Protein AF-A0A3C0GC64-F1 (afdb_monomer_lite)

Foldseek 3Di:
DVVVVVVVVVVVVVVVVVVVVVVVVVVCVQPALPPVVNPPDLVSLVVLLVVLVVLVVVQVPDPDHDVVPSVVSVVVNVVSVVVSVD

Sequence (86 aa):
MKDKIKKIFPVSILVALFLEYTKDYGRYIKYSGVFAFISDSEEKVLGNIIADYHVVEKGLTMPETRLGFGEKKIMKLINHCNHYLK

pLDDT: mean 84.95, std 11.45, range [55.19, 96.0]

Radius of gyration: 21.76 Å; chains: 1; bounding box: 43×27×61 Å

Structure (mmCIF, N/CA/C/O backbone):
data_AF-A0A3C0GC64-F1
#
_entry.id   AF-A0A3C0GC64-F1
#
loop_
_atom_site.group_PDB
_atom_site.id
_atom_site.type_symbol
_atom_site.label_atom_id
_atom_site.label_alt_id
_atom_site.label_comp_id
_atom_site.label_asym_id
_atom_site.label_entity_id
_atom_site.label_seq_id
_atom_site.pdbx_PDB_ins_code
_atom_site.Cartn_x
_atom_site.Cartn_y
_atom_site.Cartn_z
_atom_site.occupancy
_atom_site.B_iso_or_equiv
_atom_site.auth_seq_id
_atom_site.auth_comp_id
_atom_site.auth_asym_id
_atom_site.auth_atom_id
_atom_site.pdbx_PDB_model_num
ATOM 1 N N . MET A 1 1 ? 19.787 -15.207 -46.576 1.00 56.56 1 MET A N 1
ATOM 2 C CA . MET A 1 1 ? 19.920 -13.913 -45.853 1.00 56.56 1 MET A CA 1
ATOM 3 C C . MET A 1 1 ? 18.615 -13.498 -45.166 1.00 56.56 1 MET A C 1
ATOM 5 O O . MET A 1 1 ? 18.653 -13.194 -43.981 1.00 56.56 1 MET A O 1
ATOM 9 N N . LYS A 1 2 ? 17.462 -13.578 -45.853 1.00 55.19 2 LYS A N 1
ATOM 10 C CA . LYS A 1 2 ? 16.124 -13.321 -45.277 1.00 55.19 2 LYS A CA 1
ATOM 11 C C . LYS A 1 2 ? 15.784 -14.181 -44.042 1.00 55.19 2 LYS A C 1
ATOM 13 O O . LYS A 1 2 ? 15.208 -13.656 -43.094 1.00 55.19 2 LYS A O 1
ATOM 18 N N . ASP A 1 3 ? 16.217 -15.443 -43.993 1.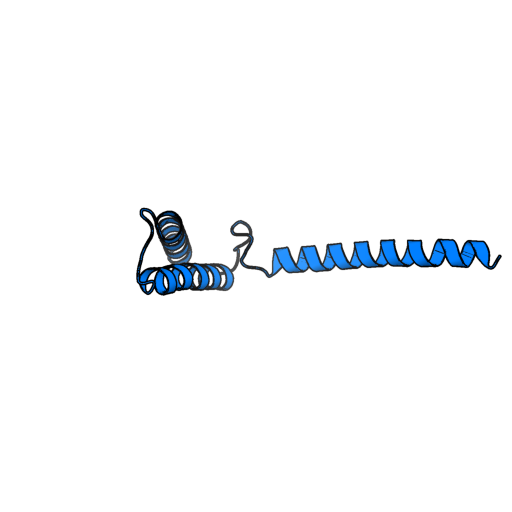00 62.06 3 ASP A N 1
ATOM 19 C CA . ASP A 1 3 ? 15.899 -16.344 -42.865 1.00 62.06 3 ASP A CA 1
ATOM 20 C C . ASP A 1 3 ? 16.653 -16.018 -41.570 1.00 62.06 3 ASP A C 1
ATOM 22 O O . ASP A 1 3 ? 16.122 -16.196 -40.477 1.00 62.06 3 ASP A O 1
ATOM 26 N N . LYS A 1 4 ? 17.873 -15.469 -41.669 1.00 59.38 4 LYS A N 1
ATOM 27 C CA . LYS A 1 4 ? 18.617 -14.992 -40.491 1.00 59.38 4 LYS A CA 1
ATOM 28 C C . LYS A 1 4 ? 17.983 -13.722 -39.916 1.00 59.38 4 LYS A C 1
ATOM 30 O O . LYS A 1 4 ? 17.872 -13.599 -38.703 1.00 59.38 4 LYS A O 1
ATOM 35 N N . ILE A 1 5 ? 17.489 -12.829 -40.777 1.00 60.44 5 ILE A N 1
ATOM 36 C CA . ILE A 1 5 ? 16.809 -11.586 -40.375 1.00 60.44 5 ILE A CA 1
ATOM 37 C C . ILE A 1 5 ? 15.496 -11.898 -39.639 1.00 60.44 5 ILE A C 1
ATOM 39 O O . ILE A 1 5 ? 15.268 -11.359 -38.559 1.00 60.44 5 ILE A O 1
ATOM 43 N N . LYS A 1 6 ? 14.683 -12.841 -40.147 1.00 58.50 6 LYS A N 1
ATOM 44 C CA . LYS A 1 6 ? 13.449 -13.301 -39.472 1.00 58.50 6 LYS A CA 1
ATOM 45 C C . LYS A 1 6 ? 13.689 -13.939 -38.099 1.00 58.50 6 LYS A C 1
ATOM 47 O O . LYS A 1 6 ? 12.775 -13.945 -37.285 1.00 58.50 6 LYS A O 1
ATOM 52 N N . LYS A 1 7 ? 14.887 -14.475 -37.839 1.00 59.91 7 LYS A N 1
ATOM 53 C CA . LYS A 1 7 ? 15.249 -15.112 -36.562 1.00 59.91 7 LYS A CA 1
ATOM 54 C C . LYS A 1 7 ? 15.889 -14.138 -35.564 1.00 59.91 7 LYS A C 1
ATOM 56 O O . LYS A 1 7 ? 15.720 -14.309 -34.365 1.00 59.91 7 LYS A O 1
ATOM 61 N N . ILE A 1 8 ? 16.579 -13.104 -36.049 1.00 63.78 8 ILE A N 1
ATOM 62 C CA . ILE A 1 8 ? 17.202 -12.049 -35.228 1.00 63.78 8 ILE A CA 1
ATOM 63 C C . ILE A 1 8 ? 16.163 -11.021 -34.751 1.00 63.78 8 ILE A C 1
ATOM 65 O O . ILE A 1 8 ? 16.203 -10.612 -33.594 1.00 63.78 8 ILE A O 1
ATOM 69 N N . PHE A 1 9 ? 15.198 -10.665 -35.605 1.00 68.12 9 PHE A N 1
ATOM 70 C CA . PHE A 1 9 ? 14.125 -9.710 -35.298 1.00 68.12 9 PHE A CA 1
ATOM 71 C C . PHE A 1 9 ? 13.295 -10.041 -34.030 1.00 68.12 9 PHE A C 1
ATOM 73 O O . PHE A 1 9 ? 13.110 -9.152 -33.197 1.00 68.12 9 PHE A O 1
ATOM 80 N N . PRO A 1 10 ? 12.829 -11.289 -33.800 1.00 79.00 10 PRO A N 1
ATOM 81 C CA . PRO A 1 10 ? 12.105 -11.627 -32.572 1.00 79.00 10 PRO A CA 1
ATOM 82 C C . PRO A 1 10 ? 13.011 -11.616 -31.334 1.00 79.00 10 PRO A C 1
ATOM 84 O O . PRO A 1 10 ? 12.566 -11.229 -30.258 1.00 79.00 10 PRO A O 1
ATOM 87 N N . VAL A 1 11 ? 14.291 -11.976 -31.471 1.00 82.94 11 VAL A N 1
ATOM 88 C CA . VAL A 1 11 ? 15.242 -11.971 -30.347 1.00 82.94 11 VAL A CA 1
ATOM 89 C C . VAL A 1 11 ? 15.554 -10.542 -29.902 1.00 82.94 11 VAL A C 1
ATOM 91 O O . VAL A 1 11 ? 15.558 -10.272 -28.705 1.00 82.94 11 VAL A O 1
ATOM 94 N N . SER A 1 12 ? 15.736 -9.602 -30.836 1.00 83.12 12 SER A N 1
ATOM 95 C CA . SER A 1 12 ? 15.937 -8.189 -30.486 1.00 83.12 12 SER A CA 1
ATOM 96 C C . SER A 1 12 ? 14.727 -7.577 -29.780 1.00 83.12 12 SER A C 1
ATOM 98 O O . SER A 1 12 ? 14.903 -6.783 -28.861 1.00 83.12 12 SER A O 1
ATOM 100 N N . ILE A 1 13 ? 13.508 -7.977 -30.160 1.00 89.38 13 ILE A N 1
ATOM 101 C CA . ILE A 1 13 ? 12.280 -7.537 -29.482 1.00 89.38 13 ILE A CA 1
ATOM 102 C C . ILE A 1 13 ? 12.223 -8.093 -28.058 1.00 89.38 13 ILE A C 1
ATOM 104 O O . ILE A 1 13 ? 11.916 -7.346 -27.138 1.00 89.38 13 ILE A O 1
ATOM 108 N N . LEU A 1 14 ? 12.560 -9.370 -27.853 1.00 90.62 14 LEU A N 1
ATOM 109 C CA . LEU A 1 14 ? 12.593 -9.965 -26.513 1.00 90.62 14 LEU A CA 1
ATOM 110 C C . LEU A 1 14 ? 13.613 -9.273 -25.599 1.00 90.62 14 LEU A C 1
ATOM 112 O O . LEU A 1 14 ? 13.304 -8.996 -24.443 1.00 90.62 14 LEU A O 1
ATOM 116 N N . VAL A 1 15 ? 14.798 -8.942 -26.121 1.00 91.75 15 VAL A N 1
ATOM 117 C CA . VAL A 1 15 ? 15.812 -8.185 -25.369 1.00 91.75 15 VAL A CA 1
ATOM 118 C C . VAL A 1 15 ? 15.310 -6.777 -25.042 1.00 91.75 15 VAL A C 1
ATOM 120 O O . VAL A 1 15 ? 15.425 -6.343 -23.899 1.00 91.75 15 VAL A O 1
ATOM 123 N N . ALA A 1 16 ? 14.713 -6.076 -26.008 1.00 92.88 16 ALA A N 1
ATOM 124 C CA . ALA A 1 16 ? 14.147 -4.747 -25.783 1.00 92.88 16 ALA A CA 1
ATOM 125 C C . ALA A 1 16 ? 13.014 -4.769 -24.743 1.00 92.88 16 ALA A C 1
ATOM 127 O O . ALA A 1 16 ? 13.010 -3.948 -23.830 1.00 92.88 16 ALA A O 1
ATOM 128 N N . LEU A 1 17 ? 12.104 -5.744 -24.827 1.00 94.44 17 LEU A N 1
ATOM 129 C CA . LEU A 1 17 ? 11.030 -5.945 -23.852 1.00 94.44 17 LEU A CA 1
ATOM 130 C C . LEU A 1 17 ? 11.579 -6.216 -22.455 1.00 94.44 17 LEU A C 1
ATOM 132 O O . LEU A 1 17 ? 11.074 -5.661 -21.486 1.00 94.44 17 LEU A O 1
ATOM 136 N N . PHE A 1 18 ? 12.621 -7.039 -22.342 1.00 95.25 18 PHE A N 1
ATOM 137 C CA . PHE A 1 18 ? 13.256 -7.311 -21.058 1.00 95.25 18 PHE A CA 1
ATOM 138 C C . PHE A 1 18 ? 13.876 -6.043 -20.453 1.00 95.25 18 PHE A C 1
ATOM 140 O O . PHE A 1 18 ? 13.698 -5.761 -19.267 1.00 95.25 18 PHE A O 1
ATOM 147 N N . LEU A 1 19 ? 14.555 -5.233 -21.270 1.00 95.25 19 LEU A N 1
ATOM 148 C CA . LEU A 1 19 ? 15.115 -3.955 -20.828 1.00 95.25 19 LEU A CA 1
ATOM 149 C C . LEU A 1 19 ? 14.025 -2.966 -20.394 1.00 95.25 19 LEU A C 1
ATOM 151 O O . LEU A 1 19 ? 14.169 -2.342 -19.347 1.00 95.25 19 LEU A O 1
ATOM 155 N N . GLU A 1 20 ? 12.924 -2.845 -21.134 1.00 96.00 20 GLU A N 1
ATOM 156 C CA . GLU A 1 20 ? 11.805 -1.985 -20.722 1.00 96.00 20 GLU A CA 1
ATOM 157 C C . GLU A 1 20 ? 11.123 -2.500 -19.450 1.00 96.00 20 GLU A C 1
ATOM 159 O O . GLU A 1 20 ? 10.913 -1.735 -18.510 1.00 96.00 20 GLU A O 1
ATOM 164 N N . TYR A 1 21 ? 10.894 -3.811 -19.348 1.00 96.00 21 TYR A N 1
ATOM 165 C CA . TYR A 1 21 ? 10.322 -4.421 -18.150 1.00 96.00 21 TYR A CA 1
ATOM 166 C C . TYR A 1 21 ? 11.164 -4.135 -16.903 1.00 96.00 21 TYR A C 1
ATOM 168 O O . TYR A 1 21 ? 10.626 -3.783 -15.857 1.00 96.00 21 TYR A O 1
ATOM 176 N N . THR A 1 22 ? 12.493 -4.242 -16.996 1.00 95.31 22 THR A N 1
ATOM 177 C CA . THR A 1 22 ? 13.374 -3.953 -15.850 1.00 95.31 22 THR A CA 1
ATOM 178 C C . THR A 1 22 ? 13.348 -2.480 -15.438 1.00 95.31 22 THR A C 1
ATOM 180 O O . THR A 1 22 ? 13.356 -2.187 -14.239 1.00 95.31 22 THR A O 1
ATOM 183 N N . LYS A 1 23 ? 13.250 -1.547 -16.394 1.00 94.50 23 LYS A N 1
ATOM 184 C CA . LYS A 1 23 ? 13.078 -0.115 -16.099 1.00 94.50 23 LYS A CA 1
ATOM 185 C C . LYS A 1 23 ? 11.749 0.156 -15.404 1.00 94.50 23 LYS A C 1
ATOM 187 O O . LYS A 1 23 ? 11.725 0.841 -14.380 1.00 94.50 23 LYS A O 1
ATOM 192 N N . ASP A 1 24 ? 10.658 -0.389 -15.935 1.00 94.50 24 ASP A N 1
ATOM 193 C CA . ASP A 1 24 ? 9.327 -0.215 -15.358 1.00 94.50 24 ASP A CA 1
ATOM 194 C C . ASP A 1 24 ? 9.218 -0.868 -13.983 1.00 94.50 24 ASP A C 1
ATOM 196 O O . ASP A 1 24 ? 8.641 -0.279 -13.071 1.00 94.50 24 ASP A O 1
ATOM 200 N N . TYR A 1 25 ? 9.861 -2.016 -13.782 1.00 92.00 25 TYR A N 1
ATOM 201 C CA . TYR A 1 25 ? 9.973 -2.646 -12.473 1.00 92.00 25 TYR A CA 1
ATOM 202 C C . TYR A 1 25 ? 10.721 -1.751 -11.474 1.00 92.00 25 TYR A C 1
ATOM 204 O O . TYR A 1 25 ? 10.249 -1.540 -10.356 1.00 92.00 25 TYR A O 1
ATOM 212 N N . GLY A 1 26 ? 11.839 -1.143 -11.886 1.00 90.94 26 GLY A N 1
ATOM 213 C CA . GLY A 1 26 ? 12.568 -0.176 -11.061 1.00 90.94 26 GLY A CA 1
ATOM 214 C C . GLY A 1 26 ? 11.720 1.048 -10.697 1.00 90.94 26 GLY A C 1
ATOM 215 O O . GLY A 1 26 ? 11.704 1.478 -9.542 1.00 90.94 26 GLY A O 1
ATOM 216 N N . ARG A 1 27 ? 10.951 1.579 -11.656 1.00 89.12 27 ARG A N 1
ATOM 217 C CA . ARG A 1 27 ? 9.991 2.668 -11.410 1.00 89.12 27 ARG A CA 1
ATOM 218 C C . ARG A 1 27 ? 8.882 2.234 -10.456 1.00 89.12 27 ARG A C 1
ATOM 220 O O . ARG A 1 27 ? 8.559 2.978 -9.536 1.00 89.12 27 ARG A O 1
ATOM 227 N N . TYR A 1 28 ? 8.326 1.042 -10.638 1.00 88.81 28 TYR A N 1
ATOM 228 C CA . TYR A 1 28 ? 7.280 0.505 -9.776 1.00 88.81 28 TYR A CA 1
ATOM 229 C C . TYR A 1 28 ? 7.765 0.377 -8.333 1.00 88.81 28 TYR A C 1
A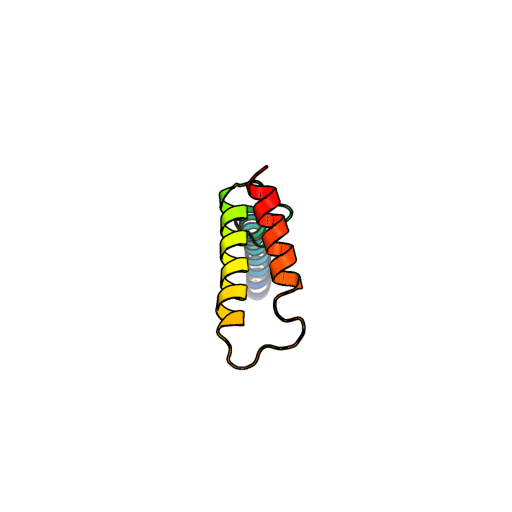TOM 231 O O . TYR A 1 28 ? 7.095 0.849 -7.420 1.00 88.81 28 TYR A O 1
ATOM 239 N N . ILE A 1 29 ? 8.961 -0.166 -8.114 1.00 86.38 29 ILE A N 1
ATOM 240 C CA . ILE A 1 29 ? 9.565 -0.232 -6.779 1.00 86.38 29 ILE A CA 1
ATOM 241 C C . ILE A 1 29 ? 9.743 1.173 -6.192 1.00 86.38 29 ILE A C 1
ATOM 243 O O . ILE A 1 29 ? 9.389 1.418 -5.040 1.00 86.38 29 ILE A O 1
ATOM 247 N N . LYS A 1 30 ? 10.268 2.111 -6.987 1.00 84.75 30 LYS A N 1
ATOM 248 C CA . LYS A 1 30 ? 10.567 3.467 -6.521 1.00 84.75 30 LYS A CA 1
ATOM 249 C C . LYS A 1 30 ? 9.317 4.268 -6.166 1.00 84.75 30 LYS A C 1
ATOM 251 O O . LYS A 1 30 ? 9.355 5.019 -5.196 1.00 84.75 30 LYS A O 1
ATOM 256 N N . TYR A 1 31 ? 8.240 4.144 -6.937 1.00 84.12 31 TYR A N 1
ATOM 257 C CA . TYR A 1 31 ? 7.061 5.006 -6.809 1.00 84.12 31 TYR A CA 1
ATOM 258 C C . TYR A 1 31 ? 5.852 4.326 -6.162 1.00 84.12 31 TYR A C 1
ATOM 260 O O . TYR A 1 31 ? 4.973 5.025 -5.667 1.00 84.12 31 TYR A O 1
ATOM 268 N N . SER A 1 32 ? 5.785 2.993 -6.116 1.00 83.00 32 SER A N 1
ATOM 269 C CA . SER A 1 32 ? 4.687 2.312 -5.423 1.00 83.00 32 SER A CA 1
ATOM 270 C C . SER A 1 32 ? 4.846 2.393 -3.900 1.00 83.00 32 SER A C 1
ATOM 272 O O . SER A 1 32 ? 5.954 2.379 -3.363 1.00 83.00 32 SER A O 1
ATOM 274 N N . GLY A 1 33 ? 3.711 2.448 -3.199 1.00 78.06 33 GLY A N 1
ATOM 275 C CA . GLY A 1 33 ? 3.638 2.291 -1.741 1.00 78.06 33 GLY A CA 1
ATOM 276 C C . GLY A 1 33 ? 3.577 0.828 -1.282 1.00 78.06 33 GLY A C 1
ATOM 277 O O . GLY A 1 33 ? 3.578 0.562 -0.085 1.00 78.06 33 GLY A O 1
ATOM 278 N N . VAL A 1 34 ? 3.533 -0.130 -2.221 1.00 79.12 34 VAL A N 1
ATOM 279 C CA . VAL A 1 34 ? 3.363 -1.567 -1.934 1.00 79.12 34 VAL A CA 1
ATOM 280 C C . VAL A 1 34 ? 4.567 -2.134 -1.186 1.00 79.12 34 VAL A C 1
ATOM 282 O O . VAL A 1 34 ? 4.415 -2.950 -0.275 1.00 79.12 34 VAL A O 1
ATOM 285 N N . PHE A 1 35 ? 5.770 -1.685 -1.542 1.00 73.88 35 PHE A N 1
ATOM 286 C CA . PHE A 1 35 ? 6.991 -2.083 -0.857 1.00 73.88 35 PHE A CA 1
ATOM 287 C C . PHE A 1 35 ? 7.181 -1.232 0.396 1.00 73.88 35 PHE A C 1
ATOM 289 O O . PHE A 1 35 ? 7.831 -0.189 0.375 1.00 73.88 35 PHE A O 1
ATOM 296 N N . ALA A 1 36 ? 6.619 -1.716 1.506 1.00 59.88 36 ALA A N 1
ATOM 297 C CA . ALA A 1 36 ? 6.678 -1.057 2.810 1.00 59.88 36 ALA A CA 1
ATOM 298 C C . ALA A 1 36 ? 8.115 -0.689 3.242 1.00 59.88 36 ALA A C 1
ATOM 300 O O . ALA A 1 36 ? 8.316 0.349 3.856 1.00 59.88 36 ALA A O 1
ATOM 301 N N . PHE A 1 37 ? 9.120 -1.480 2.849 1.00 60.28 37 PHE A N 1
ATOM 302 C CA . PHE A 1 37 ? 10.535 -1.238 3.164 1.00 60.28 37 PHE A CA 1
ATOM 303 C C . PHE A 1 37 ? 11.175 -0.048 2.424 1.00 60.28 37 PHE A C 1
ATOM 305 O O . PHE A 1 37 ? 12.284 0.328 2.773 1.00 60.28 37 PHE A O 1
ATOM 312 N N . ILE A 1 38 ? 10.508 0.513 1.408 1.00 63.12 38 ILE A N 1
ATOM 313 C CA . ILE A 1 38 ? 10.994 1.642 0.581 1.00 63.12 38 ILE A CA 1
ATOM 314 C C . ILE A 1 38 ? 10.028 2.836 0.723 1.00 63.12 38 ILE A C 1
ATOM 316 O O . ILE A 1 38 ? 9.880 3.696 -0.156 1.00 63.12 38 ILE A O 1
ATOM 320 N N . SER A 1 39 ? 9.275 2.861 1.827 1.00 61.34 39 SER A N 1
ATOM 321 C CA . SER A 1 39 ? 8.342 3.939 2.163 1.00 61.34 39 SER A CA 1
ATOM 322 C C . SER A 1 39 ? 9.095 5.127 2.756 1.00 61.34 39 SER A C 1
ATOM 324 O O . SER A 1 39 ? 8.810 5.571 3.857 1.00 61.34 39 SER A O 1
ATOM 326 N N . ASP A 1 40 ? 10.064 5.639 2.000 1.00 69.94 40 ASP A N 1
ATOM 327 C CA . ASP A 1 40 ? 10.975 6.706 2.432 1.00 69.94 40 ASP A CA 1
ATOM 328 C C . ASP A 1 40 ? 10.317 8.097 2.366 1.00 69.94 40 ASP A C 1
ATOM 330 O O . ASP A 1 40 ? 10.918 9.096 2.748 1.00 69.94 40 ASP A O 1
ATOM 334 N N . SER A 1 41 ? 9.093 8.171 1.832 1.00 81.75 41 SER A N 1
ATOM 335 C CA . SER A 1 41 ? 8.308 9.398 1.705 1.00 81.75 41 SER A CA 1
ATOM 336 C C . SER A 1 41 ? 7.067 9.324 2.585 1.00 81.75 41 SER A C 1
ATOM 338 O O . SER A 1 41 ? 6.333 8.331 2.565 1.00 81.75 41 SER A O 1
ATOM 340 N N . GLU A 1 42 ? 6.806 10.425 3.283 1.00 86.31 42 GLU A N 1
ATOM 341 C CA . GLU A 1 42 ? 5.598 10.674 4.066 1.00 86.31 42 GLU A CA 1
ATOM 342 C C . GLU A 1 42 ? 4.314 10.373 3.268 1.00 86.31 42 GLU A C 1
ATOM 344 O O . GLU A 1 42 ? 3.396 9.724 3.771 1.00 86.31 42 GLU A O 1
ATOM 349 N N . GLU A 1 43 ? 4.280 10.734 1.982 1.00 87.25 43 GLU A N 1
ATOM 350 C CA . GLU A 1 43 ? 3.137 10.501 1.090 1.00 87.25 43 GLU A CA 1
ATOM 351 C C . GLU A 1 43 ? 2.847 9.008 0.889 1.00 87.25 43 GLU A C 1
ATOM 353 O O . GLU A 1 43 ? 1.688 8.594 0.814 1.00 87.25 43 GLU A O 1
ATOM 358 N N . LYS A 1 44 ? 3.892 8.172 0.822 1.00 86.44 44 LYS A N 1
ATOM 359 C CA . LYS A 1 44 ? 3.730 6.717 0.677 1.00 86.44 44 LYS A CA 1
ATOM 360 C C . LYS A 1 44 ? 3.160 6.104 1.948 1.00 86.44 44 LYS A C 1
ATOM 362 O O . LYS A 1 44 ? 2.287 5.238 1.869 1.00 86.44 44 LYS A O 1
ATOM 367 N N . VAL A 1 45 ? 3.641 6.554 3.107 1.00 88.69 45 VAL A N 1
ATOM 368 C CA . VAL A 1 45 ? 3.129 6.113 4.409 1.00 88.69 45 VAL A CA 1
ATOM 369 C C . VAL A 1 45 ? 1.664 6.524 4.553 1.00 88.69 45 VAL A C 1
ATOM 371 O O . VAL A 1 45 ? 0.831 5.682 4.886 1.00 88.69 45 VAL A O 1
ATOM 374 N N . LEU A 1 46 ? 1.319 7.763 4.195 1.00 91.19 46 LEU A N 1
ATOM 375 C CA . LEU A 1 46 ? -0.060 8.248 4.196 1.00 91.19 46 LEU A CA 1
ATOM 376 C C . LEU A 1 46 ? -0.955 7.448 3.236 1.00 91.19 46 LEU A C 1
ATOM 378 O O . LEU A 1 46 ? -2.048 7.030 3.614 1.00 91.19 46 LEU A O 1
ATOM 382 N N . GLY A 1 47 ? -0.481 7.153 2.023 1.00 90.88 47 GLY A N 1
ATOM 383 C CA . GLY A 1 47 ? -1.195 6.299 1.069 1.00 90.88 47 GLY A CA 1
ATOM 384 C C . GLY A 1 47 ? -1.462 4.891 1.615 1.00 90.88 47 GLY A C 1
ATOM 385 O O . GLY A 1 47 ? -2.552 4.346 1.434 1.00 90.88 47 GLY A O 1
ATOM 386 N N . ASN A 1 48 ? -0.503 4.322 2.350 1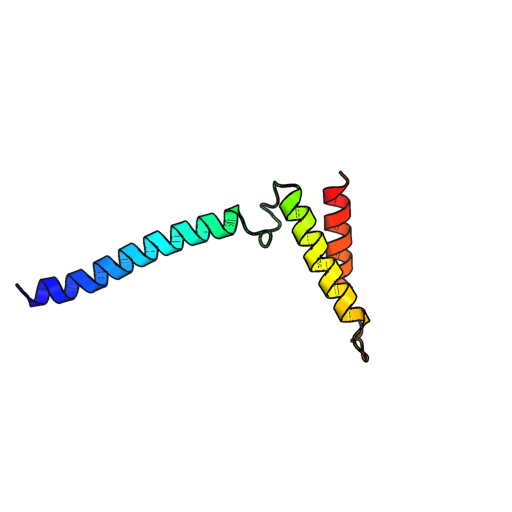.00 90.31 48 ASN A N 1
ATOM 387 C CA . ASN A 1 48 ? -0.658 3.030 3.017 1.00 90.31 48 ASN A CA 1
ATOM 388 C C . ASN A 1 48 ? -1.658 3.078 4.180 1.00 90.31 48 ASN A C 1
ATOM 390 O O . ASN A 1 48 ? -2.452 2.147 4.329 1.00 90.31 48 ASN A O 1
ATOM 394 N N . ILE A 1 49 ? -1.662 4.158 4.969 1.00 93.31 49 ILE A N 1
ATOM 395 C CA . ILE A 1 49 ? -2.686 4.415 5.996 1.00 93.31 49 ILE A CA 1
ATOM 396 C C . ILE A 1 49 ? -4.068 4.467 5.340 1.00 93.31 49 ILE A C 1
ATOM 398 O O . ILE A 1 49 ? -4.982 3.782 5.800 1.00 93.31 49 ILE A O 1
ATOM 402 N N . ILE A 1 50 ? -4.199 5.204 4.229 1.00 93.81 50 ILE A N 1
ATOM 403 C CA . ILE A 1 50 ? -5.452 5.336 3.478 1.00 93.81 50 ILE A CA 1
ATOM 404 C C . ILE A 1 50 ? -5.968 3.990 2.987 1.00 93.81 50 ILE A C 1
ATOM 406 O O . ILE A 1 50 ? -7.118 3.627 3.238 1.00 93.81 50 ILE A O 1
ATOM 410 N N . ALA A 1 51 ? -5.103 3.221 2.331 1.00 92.12 51 ALA A N 1
ATOM 411 C CA . ALA A 1 51 ? -5.462 1.904 1.831 1.00 92.12 51 ALA A CA 1
ATOM 412 C C . ALA A 1 51 ? -5.889 0.960 2.965 1.00 92.12 51 ALA A C 1
ATOM 414 O O . ALA A 1 51 ? -6.875 0.232 2.830 1.00 92.12 51 ALA A O 1
ATOM 415 N N . ASP A 1 52 ? -5.161 0.958 4.085 1.00 93.06 52 ASP A N 1
ATOM 416 C CA . ASP A 1 52 ? -5.433 0.026 5.171 1.00 93.06 52 ASP A CA 1
ATOM 417 C C . ASP A 1 52 ? -6.692 0.407 5.975 1.00 93.06 52 ASP A C 1
ATOM 419 O O . ASP A 1 52 ? -7.482 -0.497 6.264 1.00 93.06 52 ASP A O 1
ATOM 423 N N . TYR A 1 53 ? -6.958 1.694 6.261 1.00 94.94 53 TYR A N 1
ATOM 424 C CA . TYR A 1 53 ? -8.219 2.081 6.920 1.00 94.94 53 TYR A CA 1
ATOM 425 C C . TYR A 1 53 ? -9.427 1.841 6.014 1.00 94.94 53 TYR A C 1
ATOM 427 O O . TYR A 1 53 ? -10.462 1.394 6.504 1.00 94.94 53 TYR A O 1
ATOM 435 N N . HIS A 1 54 ? -9.301 2.066 4.701 1.00 94.38 54 HIS A N 1
ATOM 436 C CA . HIS A 1 54 ? -10.411 1.864 3.769 1.00 94.38 54 HIS A CA 1
ATOM 437 C C . HIS A 1 54 ? -10.847 0.395 3.723 1.00 94.38 54 HIS A C 1
ATOM 439 O O . HIS A 1 54 ? -12.038 0.088 3.700 1.00 94.38 54 HIS A O 1
ATOM 445 N N . VAL A 1 55 ? -9.889 -0.540 3.766 1.00 92.00 55 VAL A N 1
ATOM 446 C CA . VAL A 1 55 ? -10.197 -1.977 3.850 1.00 92.00 55 VAL A CA 1
ATOM 447 C C . VAL A 1 55 ? -10.935 -2.314 5.147 1.00 92.00 55 VAL A C 1
ATOM 449 O O . VAL A 1 55 ? -11.866 -3.119 5.121 1.00 92.00 55 VAL A O 1
ATOM 452 N N . VAL A 1 56 ? -10.538 -1.711 6.272 1.00 92.50 56 VAL A N 1
ATOM 453 C CA . VAL A 1 56 ? -11.221 -1.910 7.561 1.00 92.50 56 VAL A CA 1
ATOM 454 C C . VAL A 1 56 ? -12.641 -1.355 7.502 1.00 92.50 56 VAL A C 1
ATOM 456 O O . VAL A 1 56 ? -13.576 -2.077 7.833 1.00 92.50 56 VAL A O 1
ATOM 459 N N . GLU A 1 57 ? -12.815 -0.125 7.018 1.00 94.19 57 GLU A N 1
ATOM 460 C CA . GLU A 1 57 ? -14.116 0.533 6.874 1.00 94.19 57 GLU A CA 1
ATOM 461 C C . GLU A 1 57 ? -15.081 -0.315 6.036 1.00 94.19 57 GLU A C 1
ATOM 463 O O . GLU A 1 57 ? -16.153 -0.690 6.508 1.00 94.19 57 GLU A O 1
ATOM 468 N N . LYS A 1 58 ? -14.670 -0.709 4.822 1.00 90.62 58 LYS A N 1
ATOM 469 C CA . LYS A 1 58 ? -15.486 -1.570 3.949 1.00 90.62 58 LYS A CA 1
ATOM 470 C C . LYS A 1 58 ? -15.808 -2.906 4.599 1.00 90.62 58 LYS A C 1
ATOM 472 O O . LYS A 1 58 ? -16.928 -3.398 4.491 1.00 90.62 58 LYS A O 1
ATOM 477 N N . GLY A 1 59 ? -14.841 -3.460 5.311 1.00 90.06 59 GLY A N 1
ATOM 478 C CA . GLY A 1 59 ? -14.999 -4.680 6.072 1.00 90.06 59 GLY A CA 1
ATOM 479 C C . GLY A 1 59 ? -16.062 -4.629 7.162 1.00 90.06 59 GLY A C 1
ATOM 480 O O . GLY A 1 59 ? -16.866 -5.548 7.274 1.00 90.06 59 GLY A O 1
ATOM 481 N N . LEU A 1 60 ? -16.083 -3.541 7.931 1.00 88.94 60 LEU A N 1
ATOM 482 C CA . LEU A 1 60 ? -17.049 -3.319 9.009 1.00 88.94 60 LEU A CA 1
ATOM 483 C C . LEU A 1 60 ? -18.468 -3.073 8.489 1.00 88.94 60 LEU A C 1
ATOM 485 O O . LEU A 1 60 ? -19.428 -3.332 9.207 1.00 88.94 60 LEU A O 1
ATOM 489 N N . THR A 1 61 ? -18.612 -2.607 7.245 1.00 91.94 61 THR A N 1
ATOM 490 C CA . THR A 1 61 ? -19.929 -2.447 6.604 1.00 91.94 61 THR A CA 1
ATOM 491 C C . THR A 1 61 ? -20.515 -3.748 6.050 1.00 91.94 61 THR A C 1
ATOM 493 O O . THR A 1 61 ? -21.656 -3.747 5.590 1.00 91.94 61 THR A O 1
ATOM 496 N N . MET A 1 62 ? -19.767 -4.859 6.064 1.00 90.62 62 MET A N 1
ATOM 497 C CA . MET A 1 62 ? -20.286 -6.140 5.582 1.00 90.62 62 MET A CA 1
ATOM 498 C C . MET A 1 62 ? -21.257 -6.756 6.604 1.00 90.62 62 MET A C 1
ATOM 500 O O . MET A 1 62 ? -20.944 -6.782 7.794 1.00 90.62 62 MET A O 1
ATOM 504 N N . PRO A 1 63 ? -22.414 -7.286 6.160 1.00 87.19 63 PRO A N 1
ATOM 505 C CA . PRO A 1 63 ? -23.472 -7.769 7.053 1.00 87.19 63 PRO A CA 1
ATOM 506 C C . 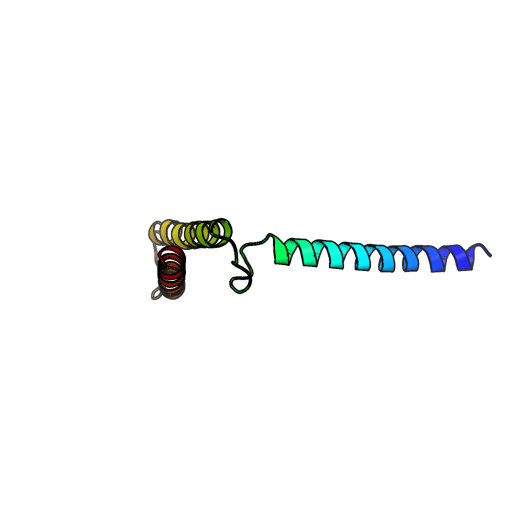PRO A 1 63 ? -23.042 -8.960 7.919 1.00 87.19 63 PRO A C 1
ATOM 508 O O . PRO A 1 63 ? -23.512 -9.100 9.043 1.00 87.19 63 PRO A O 1
ATOM 511 N N . GLU A 1 64 ? -22.120 -9.788 7.425 1.00 88.12 64 GLU A N 1
ATOM 512 C CA . GLU A 1 64 ? -21.531 -10.894 8.174 1.00 88.12 64 GLU A CA 1
ATOM 513 C C . GLU A 1 64 ? -20.009 -10.753 8.190 1.00 88.12 64 GLU A C 1
ATOM 515 O O . GLU A 1 64 ? -19.333 -10.889 7.166 1.00 88.12 64 GLU A O 1
ATOM 520 N N . THR A 1 65 ? -19.451 -10.475 9.367 1.00 84.31 65 THR A N 1
ATOM 521 C CA . THR A 1 65 ? -18.002 -10.386 9.552 1.00 84.31 65 THR A CA 1
ATOM 522 C C . THR A 1 65 ? -17.445 -11.737 9.986 1.00 84.31 65 THR A C 1
ATOM 524 O O . THR A 1 65 ? -17.953 -12.400 10.890 1.00 84.31 65 THR A O 1
ATOM 527 N N . ARG A 1 66 ? -16.369 -12.178 9.331 1.00 85.94 66 ARG A N 1
ATOM 528 C CA . ARG A 1 66 ? -15.668 -13.403 9.729 1.00 85.94 66 ARG A CA 1
ATOM 529 C C . ARG A 1 66 ? -14.929 -13.164 11.048 1.00 85.94 66 ARG A C 1
ATOM 531 O O . ARG A 1 66 ? -14.314 -12.117 11.228 1.00 85.94 66 ARG A O 1
ATOM 538 N N . LEU A 1 67 ? -14.904 -14.150 11.943 1.00 86.38 67 LEU A N 1
ATOM 539 C CA . LEU A 1 67 ? -14.071 -14.079 13.147 1.00 86.38 67 LEU A CA 1
ATOM 540 C C . LEU A 1 67 ? -12.596 -13.825 12.776 1.00 86.38 67 LEU A C 1
ATOM 542 O O . LEU A 1 67 ? -12.058 -14.477 11.878 1.00 86.38 67 LEU A O 1
ATOM 546 N N . GLY A 1 68 ? -11.961 -12.863 13.450 1.00 85.56 68 GLY A N 1
ATOM 547 C CA . GLY A 1 68 ? -10.591 -12.423 13.148 1.00 85.56 68 GLY A CA 1
ATOM 548 C C . GLY A 1 68 ? -10.473 -11.533 11.904 1.00 85.56 68 GLY A C 1
ATOM 549 O O . GLY A 1 68 ? -9.365 -11.203 11.473 1.00 85.56 68 GLY A O 1
ATOM 550 N N . PHE A 1 69 ? -11.597 -11.131 11.299 1.00 85.44 69 PHE A N 1
ATOM 551 C CA . PHE A 1 69 ? -11.596 -10.154 10.219 1.00 85.44 69 PHE A CA 1
ATOM 552 C C . PHE A 1 69 ? -10.966 -8.841 10.695 1.00 85.44 69 PHE A C 1
ATOM 554 O O . PHE A 1 69 ? -11.243 -8.348 11.785 1.00 85.44 69 PHE A O 1
ATOM 561 N N . GLY A 1 70 ? -10.101 -8.268 9.863 1.00 86.44 70 GLY A N 1
ATOM 562 C CA . GLY A 1 70 ? -9.503 -6.965 10.127 1.00 86.44 70 GLY A CA 1
ATOM 563 C C . GLY A 1 70 ? -8.375 -6.956 11.161 1.00 86.44 70 GLY A C 1
ATOM 564 O O . GLY A 1 70 ? -7.599 -6.015 11.126 1.00 86.44 70 GLY A O 1
ATOM 565 N N . GLU A 1 71 ? -8.182 -7.986 11.993 1.00 91.56 71 GLU A N 1
ATOM 566 C CA . GLU A 1 71 ? -7.168 -7.987 13.068 1.00 91.56 71 GLU A CA 1
ATOM 567 C C . GLU A 1 71 ? -5.761 -7.645 12.546 1.00 91.56 71 GLU A C 1
ATOM 569 O O . GLU A 1 71 ? -5.160 -6.639 12.926 1.00 91.56 71 GLU A O 1
ATOM 574 N N . LYS A 1 72 ? -5.265 -8.419 11.572 1.00 91.56 72 LYS A N 1
ATOM 575 C CA . LYS A 1 72 ? -3.955 -8.168 10.943 1.00 91.56 72 LYS A CA 1
ATOM 576 C C . LYS A 1 72 ? -3.881 -6.796 10.273 1.00 91.56 72 LYS A C 1
ATOM 578 O O . LYS A 1 72 ? -2.817 -6.182 10.227 1.00 91.56 72 LYS A O 1
ATOM 583 N N . LYS A 1 73 ? -5.003 -6.331 9.719 1.00 91.06 73 LYS A N 1
ATOM 584 C CA . LYS A 1 73 ? -5.088 -5.069 8.984 1.00 91.06 73 LYS A CA 1
ATOM 585 C C . LYS A 1 73 ? -5.056 -3.872 9.939 1.00 91.06 73 LYS A C 1
ATOM 587 O O . LYS A 1 73 ? -4.332 -2.922 9.670 1.00 91.06 73 LYS A O 1
ATOM 592 N N . ILE A 1 74 ? -5.743 -3.966 11.075 1.00 94.19 74 ILE A N 1
ATOM 593 C CA . ILE A 1 74 ? -5.730 -2.977 12.155 1.00 94.19 74 ILE A CA 1
ATOM 594 C C . ILE A 1 74 ? -4.337 -2.890 12.777 1.00 94.19 74 ILE A C 1
ATOM 596 O O . ILE A 1 74 ? -3.810 -1.791 12.904 1.00 94.19 74 ILE A O 1
ATOM 600 N N . MET A 1 75 ? -3.692 -4.022 13.083 1.00 95.44 75 MET A N 1
ATOM 601 C CA . MET A 1 75 ? -2.320 -4.004 13.612 1.00 95.44 75 MET A CA 1
ATOM 602 C C . MET A 1 75 ? -1.341 -3.331 12.643 1.00 95.44 75 MET A C 1
ATOM 604 O O . MET A 1 75 ? -0.494 -2.538 13.052 1.00 95.44 75 MET A O 1
ATOM 608 N N . LYS A 1 76 ? -1.485 -3.599 11.340 1.00 92.50 76 LYS A N 1
ATOM 609 C CA . LYS A 1 76 ? -0.691 -2.937 10.301 1.00 92.50 76 LYS A CA 1
ATOM 610 C C . LYS A 1 76 ? -0.976 -1.432 10.227 1.00 92.50 76 LYS A C 1
ATOM 612 O O . LYS A 1 76 ? -0.034 -0.649 10.166 1.00 92.50 76 LYS A O 1
ATOM 617 N N . LEU A 1 77 ? -2.247 -1.035 10.287 1.00 94.19 77 LEU A N 1
ATOM 618 C CA . LEU A 1 77 ? -2.664 0.367 10.296 1.00 94.19 77 LEU A CA 1
ATOM 619 C C . LEU A 1 77 ? -2.080 1.122 11.498 1.00 94.19 77 LEU A C 1
ATOM 621 O O . LEU A 1 77 ? -1.492 2.181 11.312 1.00 94.19 77 LEU A O 1
ATOM 625 N N . ILE A 1 78 ? -2.160 0.546 12.703 1.00 95.19 78 ILE A N 1
ATOM 626 C CA . ILE A 1 78 ? -1.559 1.114 13.920 1.00 95.19 78 ILE A CA 1
ATOM 627 C C . ILE A 1 78 ? -0.056 1.335 13.724 1.00 95.19 78 ILE A C 1
ATOM 629 O O . ILE A 1 78 ? 0.456 2.407 14.042 1.00 95.19 78 ILE A O 1
ATOM 633 N N . ASN A 1 79 ? 0.654 0.357 13.157 1.00 92.94 79 ASN A N 1
ATOM 634 C CA . ASN A 1 79 ? 2.085 0.489 12.886 1.00 92.94 79 ASN A CA 1
ATOM 635 C C . ASN A 1 79 ? 2.390 1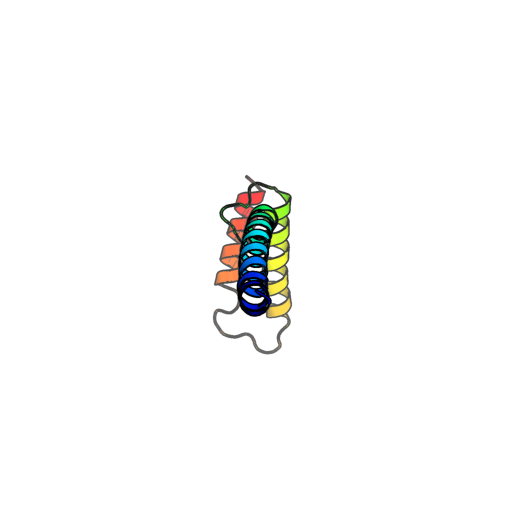.613 11.887 1.00 92.94 79 ASN A C 1
ATOM 637 O O . ASN A 1 79 ? 3.332 2.369 12.112 1.00 92.94 79 ASN A O 1
ATOM 641 N N . HIS A 1 80 ? 1.597 1.758 10.821 1.00 91.50 80 HIS A N 1
ATOM 642 C CA . HIS A 1 80 ? 1.766 2.863 9.876 1.00 91.50 80 HIS A CA 1
ATOM 643 C C . HIS A 1 80 ? 1.495 4.225 10.523 1.00 91.50 80 HIS A C 1
ATOM 645 O O . HIS A 1 80 ? 2.289 5.139 10.334 1.00 91.50 80 HIS A O 1
ATOM 651 N N . CYS A 1 81 ? 0.439 4.357 11.333 1.00 93.56 81 CYS A N 1
ATOM 652 C CA . CYS A 1 81 ? 0.153 5.593 12.067 1.00 93.56 81 CYS A CA 1
ATOM 653 C C . CYS A 1 81 ? 1.291 5.947 13.034 1.00 93.56 81 CYS A C 1
ATOM 655 O O . CYS A 1 81 ? 1.754 7.082 13.057 1.00 93.56 81 CYS A O 1
ATOM 657 N N . ASN A 1 82 ? 1.794 4.967 13.788 1.00 93.19 82 ASN A N 1
ATOM 658 C CA . ASN A 1 82 ? 2.921 5.169 14.700 1.00 93.19 82 ASN A CA 1
ATOM 659 C C . ASN A 1 82 ? 4.220 5.525 13.969 1.00 93.19 82 ASN A C 1
ATOM 661 O O . ASN A 1 82 ? 5.066 6.206 14.538 1.00 93.19 82 ASN A O 1
ATOM 665 N N . HIS A 1 83 ? 4.411 5.032 12.746 1.00 88.75 83 HIS A N 1
ATOM 666 C CA . HIS A 1 83 ? 5.554 5.402 11.919 1.00 88.75 83 HIS A CA 1
ATOM 667 C C . HIS A 1 83 ? 5.419 6.822 11.363 1.00 88.75 83 HIS A C 1
ATOM 669 O O . HIS A 1 83 ? 6.403 7.544 11.353 1.00 88.75 83 HIS A O 1
ATOM 675 N N . TYR A 1 84 ? 4.212 7.217 10.953 1.00 89.50 84 TYR A N 1
ATOM 676 C CA . TYR A 1 84 ? 3.914 8.546 10.416 1.00 89.50 84 TYR A CA 1
ATOM 677 C C . TYR A 1 84 ? 4.019 9.665 11.463 1.00 89.50 84 TYR A C 1
ATOM 679 O O . TYR A 1 84 ? 4.415 10.776 11.141 1.00 89.50 84 TYR A O 1
ATOM 687 N N . LEU A 1 85 ? 3.643 9.381 12.714 1.00 88.38 85 LEU A N 1
ATOM 688 C CA . LEU A 1 85 ? 3.657 10.353 13.815 1.00 88.38 85 LEU A CA 1
ATOM 689 C C . LEU A 1 85 ? 5.028 10.518 14.496 1.00 88.38 85 LEU A C 1
ATOM 691 O O . LEU A 1 85 ? 5.150 11.358 15.389 1.00 88.38 85 LEU A O 1
ATOM 695 N N . LYS A 1 86 ? 6.013 9.683 14.151 1.00 77.62 8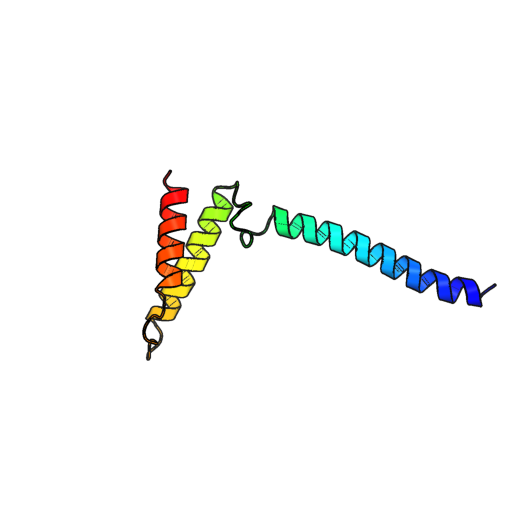6 LYS A N 1
ATOM 696 C CA . LYS A 1 86 ? 7.385 9.764 14.671 1.00 77.62 86 LYS A CA 1
ATOM 697 C C . LYS A 1 86 ? 8.229 10.694 13.819 1.00 77.62 86 LYS A C 1
ATOM 699 O O . LYS A 1 86 ? 9.014 11.445 14.436 1.00 77.62 86 LYS A O 1
#

Secondary structure (DSSP, 8-state):
-HHHHHHHHHHHHHHHHHHHHHHHHHHHHHH-SS-GGG--SHHHHHHHHHHHHHHHHHHHTSSSPPTTTTHHHHHHHHHHHHHHT-